Protein AF-A0A940R0X4-F1 (afdb_monomer_lite)

Radius of gyration: 17.09 Å; chains: 1; bounding box: 38×17×54 Å

pLDDT: mean 73.29, std 12.09, range [37.97, 90.81]

Secondary structure (DSSP, 8-state):
--------HHHHHHHHHHHHHHHHHHHHHTSHHHHHHHH-S--TT--HHHHHHHHSGGGGGT-HHHHHHHHHHHHHHHT-

Sequence (80 aa):
MLKEQKRFETLDTLRGLASLQVVISHALYITPLIERIHHAKTTEGLSLPVIVFSFTPVHTIWAASEAVILFFVLSGYVLS

Structure (mmCIF, N/CA/C/O backbone):
data_AF-A0A940R0X4-F1
#
_entry.id   AF-A0A940R0X4-F1
#
loop_
_atom_site.group_PDB
_atom_site.id
_atom_site.type_symbol
_atom_site.label_atom_id
_atom_site.label_alt_id
_atom_site.label_comp_id
_atom_site.label_asym_id
_atom_site.label_entity_id
_atom_site.label_seq_id
_atom_site.pdbx_PDB_ins_code
_atom_site.Cartn_x
_atom_site.Cartn_y
_atom_site.Cartn_z
_atom_site.occupancy
_atom_site.B_iso_or_equiv
_atom_site.auth_seq_id
_atom_site.auth_comp_id
_atom_site.auth_asym_id
_atom_site.auth_atom_id
_atom_site.pdbx_PDB_model_num
ATOM 1 N N . MET A 1 1 ? -20.314 8.288 33.231 1.00 37.97 1 MET A N 1
ATOM 2 C CA . MET A 1 1 ? -20.873 7.872 31.929 1.00 37.97 1 MET A CA 1
ATOM 3 C C . MET A 1 1 ? -19.691 7.474 31.055 1.00 37.97 1 MET A C 1
ATOM 5 O O . MET A 1 1 ? -19.107 8.320 30.393 1.00 37.97 1 MET A O 1
ATOM 9 N N . LEU A 1 2 ? -19.222 6.232 31.203 1.00 44.41 2 LEU A N 1
ATOM 10 C CA . LEU A 1 2 ? -18.089 5.721 30.431 1.00 44.41 2 LEU A CA 1
ATOM 11 C C . LEU A 1 2 ? -18.602 5.497 29.011 1.00 44.41 2 LEU A C 1
ATOM 13 O O . LEU A 1 2 ? -19.533 4.725 28.800 1.00 44.41 2 LEU A O 1
ATOM 17 N N . LYS A 1 3 ? -18.082 6.280 28.068 1.00 46.88 3 LYS A N 1
ATOM 18 C CA . LYS A 1 3 ? -18.417 6.174 26.654 1.00 46.88 3 LYS A CA 1
ATOM 19 C C . LYS A 1 3 ? -17.855 4.832 26.199 1.00 46.88 3 LYS A C 1
ATOM 21 O O . LYS A 1 3 ? -16.641 4.696 26.102 1.00 46.88 3 LYS A O 1
ATOM 26 N N . GLU A 1 4 ? -18.714 3.833 26.019 1.00 53.06 4 GLU A N 1
ATOM 27 C CA . GLU A 1 4 ? -18.305 2.579 25.397 1.00 53.06 4 GLU A CA 1
ATOM 28 C C . GLU A 1 4 ? -17.731 2.934 24.024 1.00 53.06 4 GLU A C 1
ATOM 30 O O . GLU A 1 4 ? -18.461 3.359 23.124 1.00 53.06 4 GLU A O 1
ATOM 35 N N . GLN A 1 5 ? -16.405 2.857 23.897 1.00 59.56 5 GLN A N 1
ATOM 36 C CA . GLN A 1 5 ? -15.721 2.922 22.616 1.00 59.56 5 GLN A CA 1
ATOM 37 C C . GLN A 1 5 ? -16.231 1.722 21.829 1.00 59.56 5 GLN A C 1
ATOM 39 O O . GLN A 1 5 ? -15.782 0.592 22.025 1.00 59.56 5 GLN A O 1
ATOM 44 N N . LYS A 1 6 ? -17.263 1.940 21.011 1.00 61.75 6 LYS A N 1
ATOM 45 C CA . LYS A 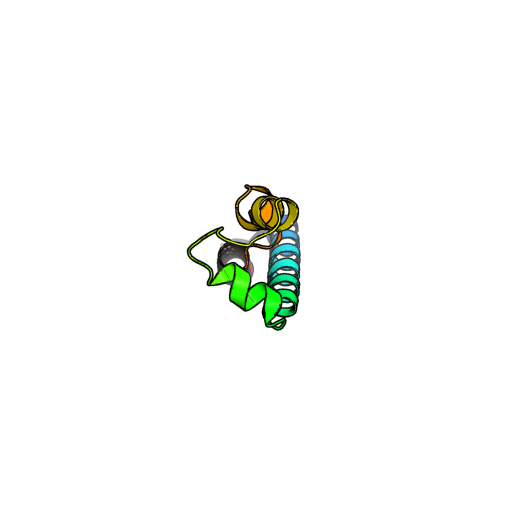1 6 ? -17.835 0.910 20.155 1.00 61.75 6 LYS A CA 1
ATOM 46 C C . LYS A 1 6 ? -16.749 0.529 19.155 1.00 61.75 6 LYS A C 1
ATOM 48 O O . LYS A 1 6 ? -16.597 1.182 18.129 1.00 61.75 6 LYS A O 1
ATOM 53 N N . ARG A 1 7 ? -15.950 -0.483 19.499 1.00 62.56 7 ARG A N 1
ATOM 54 C CA . ARG A 1 7 ? -14.906 -1.029 18.634 1.00 62.56 7 ARG A CA 1
ATOM 55 C C . ARG A 1 7 ? -15.567 -1.460 17.334 1.00 62.56 7 ARG A C 1
ATOM 57 O O . ARG A 1 7 ? -16.409 -2.355 17.319 1.00 62.56 7 ARG A O 1
ATOM 64 N N . PHE A 1 8 ? -15.222 -0.779 16.251 1.00 74.19 8 PHE A N 1
ATOM 65 C CA . PHE A 1 8 ? -15.713 -1.122 14.928 1.00 74.19 8 PHE A CA 1
ATOM 66 C C . PHE A 1 8 ? -14.807 -2.206 14.353 1.00 74.19 8 PHE A C 1
ATOM 68 O O . PHE A 1 8 ? -13.716 -1.919 13.869 1.00 74.19 8 PHE A O 1
ATOM 75 N N . GLU A 1 9 ? -15.276 -3.450 14.385 1.00 80.12 9 GLU A N 1
ATOM 76 C CA . GLU A 1 9 ? -14.582 -4.618 13.821 1.00 80.12 9 GLU A CA 1
ATOM 77 C C . GLU A 1 9 ? -14.158 -4.406 12.351 1.00 80.12 9 GLU A C 1
ATOM 79 O O . GLU A 1 9 ? -13.094 -4.847 11.911 1.00 80.12 9 GLU A O 1
ATOM 84 N N . THR A 1 10 ? -14.939 -3.633 11.591 1.00 81.31 10 THR A N 1
ATOM 85 C CA . THR A 1 10 ? -14.598 -3.231 10.220 1.00 81.31 10 THR A CA 1
ATOM 86 C C . THR A 1 10 ? -13.308 -2.404 10.152 1.00 81.31 10 THR A C 1
ATOM 88 O O . THR A 1 10 ? -12.518 -2.588 9.230 1.00 81.31 10 THR A O 1
ATOM 91 N N . LEU A 1 11 ? -13.048 -1.527 11.130 1.00 82.19 11 LEU A N 1
ATOM 92 C CA . LEU A 1 11 ? -11.818 -0.726 11.190 1.00 82.19 11 LEU A CA 1
ATOM 93 C C . LEU A 1 11 ? -10.607 -1.575 11.601 1.00 82.19 11 LEU A C 1
ATOM 95 O O . LEU A 1 11 ? -9.519 -1.378 11.061 1.00 82.19 11 LEU A O 1
ATOM 99 N N . ASP A 1 12 ? -10.807 -2.559 12.484 1.00 83.12 12 ASP A N 1
ATOM 100 C CA . ASP A 1 12 ? -9.786 -3.562 12.825 1.00 83.12 12 ASP A CA 1
ATOM 101 C C . ASP A 1 12 ? -9.368 -4.368 11.580 1.00 83.12 12 ASP A C 1
ATOM 103 O O . ASP A 1 12 ? -8.176 -4.562 11.319 1.00 83.12 12 ASP A O 1
ATOM 107 N N . THR A 1 13 ? -10.342 -4.760 10.754 1.00 87.44 13 THR A N 1
ATOM 108 C CA . THR A 1 13 ? -10.103 -5.476 9.489 1.00 87.44 13 THR A CA 1
ATOM 109 C C . THR A 1 13 ? -9.341 -4.613 8.481 1.00 87.44 13 THR A C 1
ATOM 111 O O . THR A 1 13 ? -8.370 -5.075 7.877 1.00 87.44 13 THR A O 1
ATOM 114 N N . LEU A 1 14 ? -9.727 -3.340 8.330 1.00 88.81 14 LEU A N 1
A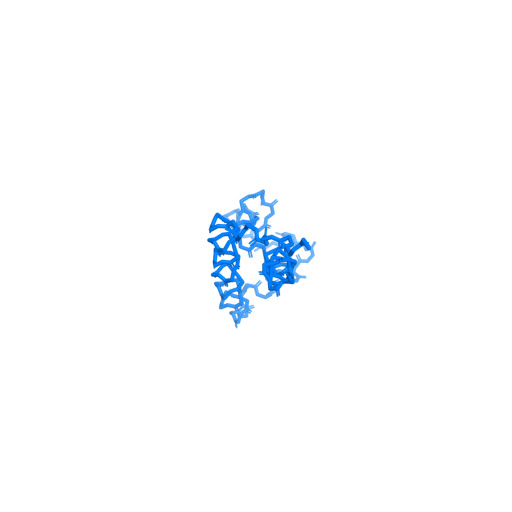TOM 115 C CA . LEU A 1 14 ? -9.027 -2.392 7.456 1.00 88.81 14 LEU A CA 1
ATOM 116 C C . LEU A 1 14 ? -7.579 -2.159 7.899 1.00 88.81 14 LEU A C 1
ATOM 118 O O . LEU A 1 14 ? -6.690 -2.077 7.052 1.00 88.81 14 LEU A O 1
ATOM 122 N N . ARG A 1 15 ? -7.313 -2.121 9.212 1.00 87.50 15 ARG A N 1
ATOM 123 C CA . ARG A 1 15 ? -5.947 -2.031 9.747 1.00 87.50 15 ARG A CA 1
ATOM 124 C C . ARG A 1 15 ? -5.115 -3.252 9.361 1.00 87.50 15 ARG A C 1
ATOM 126 O O . ARG A 1 15 ? -3.963 -3.100 8.959 1.00 87.50 15 ARG A O 1
ATOM 133 N N . GLY A 1 16 ? -5.693 -4.450 9.463 1.00 89.12 16 GLY A N 1
ATOM 134 C CA . GLY A 1 16 ? -5.044 -5.690 9.034 1.00 89.12 16 GLY A CA 1
ATOM 135 C C . GLY A 1 16 ? -4.709 -5.676 7.542 1.00 89.12 16 GLY A C 1
ATOM 136 O O . GLY A 1 16 ? -3.575 -5.969 7.163 1.00 89.12 16 GLY A O 1
ATOM 137 N N . LEU A 1 17 ? -5.649 -5.236 6.704 1.00 90.06 17 LEU A N 1
ATOM 138 C CA . LEU A 1 17 ? -5.443 -5.126 5.259 1.00 90.06 17 LEU A CA 1
ATOM 139 C C . LEU A 1 17 ? -4.336 -4.115 4.914 1.00 90.06 17 LEU A C 1
ATOM 141 O O . LEU A 1 17 ? -3.457 -4.414 4.108 1.00 90.06 17 LEU A O 1
ATOM 145 N N . ALA A 1 18 ? -4.326 -2.962 5.592 1.00 89.75 18 ALA A N 1
ATOM 146 C CA . ALA A 1 18 ? -3.276 -1.958 5.452 1.00 89.75 18 ALA A CA 1
ATOM 147 C C . ALA A 1 18 ? -1.901 -2.519 5.850 1.00 89.75 18 ALA A C 1
ATOM 149 O O . ALA A 1 18 ? -0.937 -2.358 5.108 1.00 89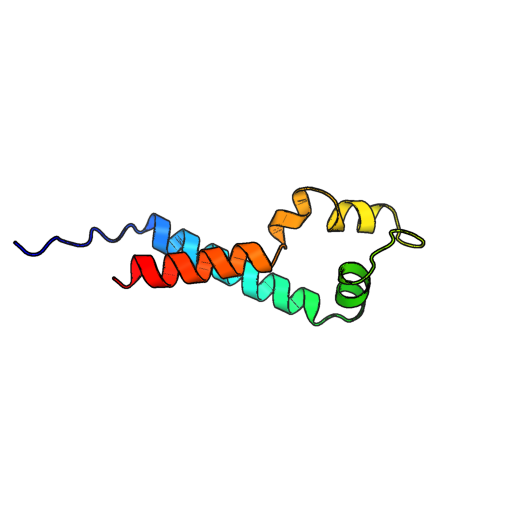.75 18 ALA A O 1
ATOM 150 N N . SER A 1 19 ? -1.796 -3.249 6.969 1.00 90.81 19 SER A N 1
ATOM 151 C CA . SER A 1 19 ? -0.522 -3.873 7.368 1.00 90.81 19 SER A CA 1
ATOM 152 C C . SER A 1 19 ? -0.019 -4.916 6.367 1.00 90.81 19 SER A C 1
ATOM 154 O O . SER A 1 19 ? 1.183 -4.985 6.109 1.00 90.81 19 SER A O 1
ATOM 156 N N . LEU A 1 20 ? -0.923 -5.690 5.758 1.00 90.69 20 LEU A N 1
ATOM 157 C CA . LEU A 1 20 ? -0.569 -6.665 4.729 1.00 90.69 20 LEU A CA 1
ATOM 158 C C . LEU A 1 20 ? 0.009 -5.961 3.497 1.00 90.69 20 LEU A C 1
ATOM 160 O O . LEU A 1 20 ? 1.059 -6.362 2.997 1.00 90.69 20 LEU A O 1
ATOM 164 N N . GLN A 1 21 ? -0.636 -4.877 3.059 1.00 88.75 21 GLN A N 1
ATOM 165 C CA . GLN A 1 21 ? -0.154 -4.049 1.958 1.00 88.75 21 GLN A CA 1
ATOM 166 C C . GLN A 1 21 ? 1.243 -3.480 2.252 1.00 88.75 21 GLN A C 1
ATOM 168 O O . GLN A 1 21 ? 2.128 -3.583 1.408 1.00 88.75 21 GLN A O 1
ATOM 173 N N . VAL A 1 22 ? 1.490 -2.974 3.467 1.00 88.50 22 VAL A N 1
ATOM 174 C CA . VAL A 1 22 ? 2.808 -2.450 3.875 1.00 88.50 22 VAL A CA 1
ATOM 175 C C . VAL A 1 22 ? 3.908 -3.510 3.776 1.00 88.50 22 VAL A C 1
ATOM 177 O O . VAL A 1 22 ? 4.975 -3.219 3.232 1.00 88.50 22 VAL A O 1
ATOM 180 N N . VAL A 1 23 ? 3.666 -4.725 4.280 1.00 88.75 23 VAL A N 1
ATOM 181 C CA . VAL A 1 23 ? 4.654 -5.819 4.255 1.00 88.75 23 VAL A CA 1
ATOM 182 C C . VAL A 1 23 ? 4.947 -6.259 2.825 1.00 88.75 23 VAL A C 1
ATOM 184 O O . VAL A 1 23 ? 6.112 -6.403 2.457 1.00 88.75 23 VAL A O 1
ATOM 187 N N . ILE A 1 24 ? 3.905 -6.430 2.009 1.00 86.50 24 ILE A N 1
ATOM 188 C CA . ILE A 1 24 ? 4.045 -6.806 0.600 1.00 86.50 24 ILE A CA 1
ATOM 189 C C . ILE A 1 24 ? 4.841 -5.739 -0.154 1.00 86.50 24 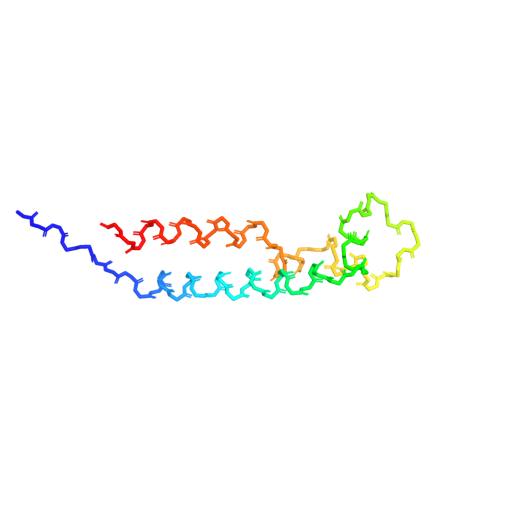ILE A C 1
ATOM 191 O O . ILE A 1 24 ? 5.798 -6.072 -0.851 1.00 86.50 24 ILE A O 1
ATOM 195 N N . SER A 1 25 ? 4.503 -4.460 0.016 1.00 82.31 25 SER A N 1
ATOM 196 C CA . SER A 1 25 ? 5.235 -3.380 -0.638 1.00 82.31 25 SER A CA 1
ATOM 197 C C . SER A 1 25 ? 6.701 -3.341 -0.202 1.00 82.31 25 SER A C 1
ATOM 199 O O . SER A 1 25 ? 7.577 -3.248 -1.056 1.00 82.31 25 SER A O 1
ATOM 201 N N . HIS A 1 26 ? 7.006 -3.483 1.093 1.00 84.50 26 HIS A N 1
ATOM 202 C CA . HIS A 1 26 ? 8.399 -3.540 1.558 1.00 84.50 26 HIS A CA 1
ATOM 203 C C . HIS A 1 26 ? 9.152 -4.753 0.997 1.00 84.50 26 HIS A C 1
ATOM 205 O O . HIS A 1 26 ? 10.304 -4.616 0.591 1.00 84.50 26 HIS A O 1
ATOM 211 N N . ALA A 1 27 ? 8.506 -5.919 0.910 1.00 84.38 27 ALA A N 1
ATOM 212 C CA . ALA A 1 27 ? 9.100 -7.105 0.298 1.00 84.38 27 ALA A CA 1
ATOM 213 C C . ALA A 1 27 ? 9.438 -6.883 -1.189 1.00 84.38 27 ALA A C 1
ATOM 215 O O . ALA A 1 27 ? 10.480 -7.339 -1.658 1.00 84.38 27 ALA A O 1
ATOM 216 N N . LEU A 1 28 ? 8.604 -6.135 -1.919 1.00 78.94 28 LEU A N 1
ATOM 217 C CA . LEU A 1 28 ? 8.872 -5.756 -3.308 1.00 78.94 28 LEU A CA 1
ATOM 218 C C . LEU A 1 28 ? 10.034 -4.755 -3.419 1.00 78.94 28 LEU A C 1
ATOM 220 O O . LEU A 1 28 ? 10.905 -4.936 -4.270 1.00 78.94 28 LEU A O 1
ATOM 224 N N . TYR A 1 29 ? 10.096 -3.752 -2.536 1.00 75.25 29 TYR A N 1
ATOM 225 C CA . TYR A 1 29 ? 11.152 -2.728 -2.539 1.00 75.25 29 TYR A CA 1
ATOM 226 C C . TYR A 1 29 ? 12.540 -3.245 -2.149 1.00 75.25 29 TYR A C 1
ATOM 228 O O . TYR A 1 29 ? 13.536 -2.651 -2.551 1.00 75.25 29 TYR A O 1
ATOM 236 N N . ILE A 1 30 ? 12.635 -4.373 -1.437 1.00 80.75 30 ILE A N 1
ATOM 237 C CA . ILE A 1 30 ? 13.924 -5.046 -1.182 1.00 80.75 30 ILE A CA 1
ATOM 238 C C . ILE A 1 30 ? 14.598 -5.482 -2.498 1.00 80.75 30 ILE A C 1
ATOM 240 O O . ILE A 1 30 ? 15.815 -5.662 -2.549 1.00 80.75 30 ILE A O 1
ATOM 244 N N . THR A 1 31 ? 13.837 -5.624 -3.588 1.00 77.25 31 THR A N 1
ATOM 245 C CA . THR A 1 31 ? 14.395 -5.997 -4.888 1.00 77.25 31 THR A CA 1
ATOM 246 C C . THR A 1 31 ? 15.030 -4.779 -5.579 1.00 77.25 31 THR A C 1
ATOM 248 O O . THR A 1 31 ? 14.323 -3.815 -5.883 1.00 77.25 31 THR A O 1
ATOM 251 N N . PRO A 1 32 ? 16.324 -4.830 -5.961 1.00 69.12 32 PRO A N 1
ATOM 252 C CA . PRO A 1 32 ? 17.036 -3.690 -6.558 1.00 69.12 32 PRO A CA 1
ATOM 253 C C . PRO A 1 32 ? 16.479 -3.256 -7.925 1.00 69.12 32 PRO A C 1
ATOM 255 O O . PRO A 1 32 ? 16.717 -2.141 -8.379 1.00 69.12 32 PRO A O 1
ATOM 258 N N . LEU A 1 33 ? 15.727 -4.127 -8.606 1.00 70.19 33 LEU A N 1
ATOM 259 C CA . LEU A 1 33 ? 15.025 -3.791 -9.847 1.00 70.19 33 LEU A CA 1
ATOM 260 C C . LEU A 1 33 ? 13.860 -2.820 -9.599 1.00 70.19 33 LEU A C 1
ATOM 262 O O . LEU A 1 33 ? 13.689 -1.865 -10.351 1.00 70.19 33 LEU A O 1
ATOM 266 N N . ILE A 1 34 ? 13.074 -3.069 -8.549 1.00 67.81 34 ILE A N 1
ATOM 267 C CA . ILE A 1 34 ? 11.893 -2.271 -8.199 1.00 67.81 34 ILE A CA 1
ATOM 268 C C . ILE A 1 34 ? 12.317 -0.931 -7.601 1.00 67.81 34 ILE A C 1
ATOM 270 O O . ILE A 1 34 ? 11.736 0.092 -7.944 1.00 67.81 34 ILE A O 1
ATOM 274 N N . GLU A 1 35 ? 13.374 -0.920 -6.787 1.00 67.75 35 GLU A N 1
ATOM 275 C CA . GLU A 1 35 ? 13.977 0.307 -6.254 1.00 67.75 35 GLU A CA 1
ATOM 276 C C . GLU A 1 35 ? 14.458 1.235 -7.384 1.00 67.75 35 GLU A C 1
ATOM 278 O O . GLU A 1 35 ? 14.066 2.402 -7.433 1.00 67.75 35 GLU A O 1
ATOM 283 N N . ARG A 1 36 ? 15.171 0.698 -8.385 1.00 67.50 36 ARG A N 1
ATOM 284 C CA . ARG A 1 36 ? 15.592 1.474 -9.563 1.00 67.50 36 ARG A CA 1
ATOM 285 C C . ARG A 1 36 ? 14.425 2.024 -10.375 1.00 67.50 36 ARG A C 1
ATOM 287 O O . ARG A 1 36 ? 14.526 3.139 -10.871 1.00 67.50 36 ARG A O 1
ATOM 294 N N . ILE A 1 37 ? 13.343 1.261 -10.533 1.00 69.69 37 ILE A N 1
ATOM 295 C CA . ILE A 1 37 ? 12.131 1.711 -11.238 1.00 69.69 37 ILE A CA 1
ATOM 296 C C . ILE A 1 37 ? 11.411 2.801 -10.438 1.00 69.69 37 ILE A C 1
ATOM 298 O O . ILE A 1 37 ? 10.954 3.782 -11.013 1.00 69.69 37 ILE A O 1
ATOM 302 N N . HIS A 1 38 ? 11.345 2.658 -9.117 1.00 66.25 38 HIS A N 1
ATOM 303 C CA . HIS A 1 38 ? 10.712 3.629 -8.231 1.00 66.25 38 HIS A CA 1
ATOM 304 C C . HIS A 1 38 ? 11.463 4.965 -8.188 1.00 66.25 38 HIS A C 1
ATOM 306 O O . HIS A 1 38 ? 10.846 6.027 -8.177 1.00 66.25 38 HIS A O 1
ATOM 312 N N . HIS A 1 39 ? 12.798 4.924 -8.212 1.00 66.44 39 HIS A N 1
ATOM 313 C CA . HIS A 1 39 ? 13.640 6.120 -8.262 1.00 66.44 39 HIS A CA 1
ATOM 314 C C . HIS A 1 39 ? 13.888 6.650 -9.683 1.00 66.44 39 HIS A C 1
ATOM 316 O O . HIS A 1 39 ? 14.425 7.754 -9.838 1.00 66.44 39 HIS A O 1
ATOM 322 N N . ALA A 1 40 ? 13.487 5.916 -10.726 1.00 66.00 40 ALA A N 1
ATOM 323 C CA . ALA A 1 40 ? 13.569 6.387 -12.100 1.00 66.00 40 ALA A CA 1
ATOM 324 C C . ALA A 1 40 ? 12.572 7.535 -12.317 1.00 66.00 40 ALA A C 1
ATOM 326 O O . ALA A 1 40 ? 11.365 7.343 -12.431 1.00 66.00 40 ALA A O 1
ATOM 327 N N . LYS A 1 41 ? 13.098 8.759 -12.420 1.00 60.31 41 LYS A N 1
ATOM 328 C CA . LYS A 1 41 ? 12.320 9.958 -12.779 1.00 60.31 41 LYS A CA 1
ATOM 329 C C . LYS A 1 41 ? 11.908 9.993 -14.255 1.00 60.31 41 LYS A C 1
ATOM 331 O O . LYS A 1 41 ? 11.125 10.855 -14.644 1.00 60.31 41 LYS A O 1
ATOM 336 N N . THR A 1 42 ? 12.435 9.072 -15.059 1.00 59.38 42 THR A N 1
ATOM 337 C CA . THR A 1 42 ? 12.263 9.035 -16.510 1.00 59.38 42 THR A CA 1
ATOM 338 C C . THR A 1 42 ? 11.840 7.630 -16.933 1.00 59.38 42 THR A C 1
ATOM 340 O O . THR A 1 42 ? 12.433 6.646 -16.500 1.00 59.38 42 THR A O 1
ATOM 343 N N . THR A 1 43 ? 10.833 7.526 -17.801 1.00 63.81 43 THR A N 1
ATOM 344 C CA . THR A 1 43 ? 10.351 6.257 -18.384 1.00 63.81 43 THR A CA 1
ATOM 345 C C . THR A 1 43 ? 11.220 5.757 -19.546 1.00 63.81 43 THR A C 1
ATOM 347 O O . THR A 1 43 ? 10.909 4.741 -20.169 1.00 63.81 43 THR A O 1
ATOM 350 N N . GLU A 1 44 ? 12.316 6.455 -19.847 1.00 57.38 44 GLU A N 1
ATOM 351 C CA . GLU A 1 44 ? 13.242 6.116 -20.924 1.00 57.38 44 GLU A CA 1
ATOM 352 C C . GLU A 1 44 ? 13.922 4.765 -20.654 1.00 57.38 44 GLU A C 1
ATOM 354 O O . GLU A 1 44 ? 14.668 4.598 -19.691 1.00 57.38 44 GLU A O 1
ATOM 359 N N . GLY A 1 45 ? 13.634 3.777 -21.507 1.00 65.38 45 GLY A N 1
ATOM 360 C CA . GLY A 1 45 ? 14.168 2.415 -21.400 1.00 65.38 45 GLY A CA 1
ATOM 361 C C . GLY A 1 45 ? 13.318 1.436 -20.580 1.00 65.38 45 GLY A C 1
ATOM 362 O O . GLY A 1 45 ? 13.685 0.265 -20.485 1.00 65.38 45 GLY A O 1
ATOM 363 N N . LEU A 1 46 ? 12.175 1.863 -20.026 1.00 66.25 46 LEU A N 1
ATOM 364 C CA . LEU A 1 46 ? 11.219 0.955 -19.387 1.00 66.25 46 LEU A CA 1
ATOM 365 C C . LEU A 1 46 ? 10.297 0.304 -20.424 1.00 66.25 46 LEU A C 1
ATOM 367 O O . LEU A 1 46 ? 9.781 0.953 -21.333 1.00 66.25 46 LEU A O 1
ATOM 371 N N . SER A 1 47 ? 10.040 -0.992 -20.262 1.00 69.94 47 SER A N 1
ATOM 372 C CA . SER A 1 47 ? 9.054 -1.694 -21.079 1.00 69.94 47 SER A CA 1
ATOM 373 C C . SER A 1 47 ? 7.633 -1.223 -20.733 1.00 69.94 47 SER A C 1
ATOM 375 O O . SER A 1 47 ? 7.319 -0.935 -19.576 1.00 69.94 47 SER A O 1
ATOM 377 N N . LEU A 1 48 ? 6.749 -1.173 -21.738 1.00 69.44 48 LEU A N 1
ATOM 378 C CA . LEU A 1 48 ? 5.340 -0.768 -21.588 1.00 69.44 48 LEU A CA 1
ATOM 379 C C . LEU A 1 48 ? 4.610 -1.411 -20.386 1.00 69.44 48 LEU A C 1
ATOM 381 O O . LEU A 1 48 ? 3.896 -0.686 -19.695 1.00 69.44 48 LEU A O 1
ATOM 385 N N . PRO A 1 49 ? 4.800 -2.709 -20.061 1.00 69.44 49 PRO A N 1
ATOM 386 C CA . PRO A 1 49 ? 4.166 -3.321 -18.894 1.00 69.44 49 PRO A CA 1
ATOM 387 C C . PRO A 1 49 ? 4.597 -2.685 -17.569 1.00 69.44 49 PRO A C 1
ATOM 389 O O . PRO A 1 49 ? 3.776 -2.546 -16.671 1.00 69.44 49 PRO A O 1
ATOM 392 N N . VAL A 1 50 ? 5.861 -2.266 -17.451 1.00 67.69 50 VAL A N 1
ATOM 393 C CA . VAL A 1 50 ? 6.411 -1.655 -16.230 1.00 67.69 50 VAL A CA 1
ATOM 394 C C . VAL A 1 50 ? 5.882 -0.237 -16.059 1.00 67.69 50 VAL A C 1
ATOM 396 O O . VAL A 1 50 ? 5.487 0.144 -14.963 1.00 67.69 50 VAL A O 1
ATOM 399 N N . ILE A 1 51 ? 5.790 0.526 -17.152 1.00 68.25 51 ILE A N 1
ATOM 400 C CA . ILE A 1 51 ? 5.192 1.868 -17.129 1.00 68.25 51 ILE A CA 1
ATOM 401 C C . ILE A 1 51 ? 3.731 1.778 -16.683 1.00 68.25 51 ILE A C 1
ATOM 403 O O . ILE A 1 51 ? 3.299 2.534 -15.815 1.00 68.25 51 ILE A O 1
ATOM 407 N N . VAL A 1 52 ? 2.984 0.812 -17.223 1.00 69.88 52 VAL A N 1
ATOM 408 C CA . VAL A 1 52 ? 1.597 0.566 -16.821 1.00 69.88 52 VAL A CA 1
ATOM 409 C C . VAL A 1 52 ? 1.522 0.151 -15.350 1.00 69.88 52 VAL A C 1
ATOM 411 O O . VAL A 1 52 ? 0.677 0.663 -14.631 1.00 69.88 52 VAL A O 1
ATOM 414 N N . PHE A 1 53 ? 2.409 -0.707 -14.850 1.00 66.88 53 PHE A N 1
ATOM 415 C CA . PHE A 1 53 ? 2.364 -1.146 -13.449 1.00 66.88 53 PHE A CA 1
ATOM 416 C C . PHE A 1 53 ? 2.754 -0.050 -12.439 1.00 66.88 53 PHE A C 1
ATOM 418 O O . PHE A 1 53 ? 2.228 -0.027 -11.329 1.00 66.88 53 PHE A O 1
ATOM 425 N N . SER A 1 54 ? 3.658 0.859 -12.818 1.00 64.62 54 SER A N 1
ATOM 426 C CA . SER A 1 54 ? 4.219 1.873 -11.913 1.00 64.62 54 SER A CA 1
ATOM 427 C C . SER A 1 54 ? 3.534 3.240 -11.982 1.00 64.62 54 SER A C 1
ATOM 429 O O . SER A 1 54 ? 3.481 3.928 -10.969 1.00 64.62 54 SER A O 1
ATOM 431 N N . PHE A 1 55 ? 3.000 3.646 -13.139 1.00 65.50 55 PHE A N 1
ATOM 432 C CA . PHE A 1 55 ? 2.447 4.997 -13.345 1.00 65.50 55 PHE A CA 1
ATOM 433 C C . PHE A 1 55 ? 0.922 5.036 -13.492 1.00 65.50 55 PHE A C 1
ATOM 435 O O . PHE A 1 55 ? 0.347 6.115 -13.637 1.00 65.50 55 PHE A O 1
ATOM 442 N N . THR A 1 56 ? 0.239 3.889 -13.462 1.00 69.06 56 THR A N 1
ATOM 443 C CA . THR A 1 56 ? -1.232 3.859 -13.495 1.00 69.06 56 THR A CA 1
ATOM 444 C C . THR A 1 56 ? -1.827 3.872 -12.090 1.00 69.06 56 THR A C 1
ATOM 446 O O . THR A 1 56 ? -1.163 3.461 -11.140 1.00 69.06 56 THR A O 1
ATOM 449 N N . PRO A 1 57 ? -3.105 4.267 -11.931 1.00 61.19 57 PRO A N 1
ATOM 450 C CA . PRO A 1 57 ? -3.818 4.184 -10.651 1.00 61.19 57 PRO A CA 1
ATOM 451 C C . PRO A 1 57 ? -3.867 2.772 -10.032 1.00 61.19 57 PRO A C 1
ATOM 453 O O . PRO A 1 57 ? -4.187 2.631 -8.859 1.00 61.19 57 PRO A O 1
ATOM 456 N N . VAL A 1 58 ? -3.509 1.715 -10.772 1.00 63.97 58 VAL A N 1
ATOM 457 C CA . VAL A 1 58 ? -3.336 0.357 -10.219 1.00 63.97 58 VAL A CA 1
ATOM 458 C C . VAL A 1 58 ? -2.125 0.280 -9.276 1.00 63.97 58 VAL A C 1
ATOM 460 O O . VAL A 1 58 ? -2.100 -0.560 -8.376 1.00 63.97 58 VAL A O 1
ATOM 463 N N . HIS A 1 59 ? -1.166 1.204 -9.399 1.00 68.12 59 HIS A N 1
ATOM 464 C CA . HIS A 1 59 ? -0.046 1.351 -8.470 1.00 68.12 59 HIS A CA 1
ATOM 465 C C . HIS A 1 59 ? -0.515 1.555 -7.021 1.00 68.12 59 HIS A C 1
ATOM 467 O O . HIS A 1 59 ? 0.170 1.122 -6.100 1.00 68.12 59 HIS A O 1
ATOM 473 N N . THR A 1 60 ? -1.711 2.114 -6.793 1.00 62.88 60 THR A N 1
ATOM 474 C CA . THR A 1 60 ? -2.287 2.307 -5.450 1.00 62.88 60 THR A CA 1
ATOM 475 C C . THR A 1 60 ? -2.422 1.001 -4.658 1.00 62.88 60 THR A C 1
ATOM 477 O O . THR A 1 60 ? -2.389 1.031 -3.432 1.00 62.88 60 THR A O 1
ATOM 480 N N . ILE A 1 61 ? -2.493 -0.156 -5.326 1.00 66.06 61 ILE A N 1
ATOM 481 C CA . ILE A 1 61 ? -2.537 -1.477 -4.672 1.00 66.06 61 ILE A CA 1
ATOM 482 C C . ILE A 1 61 ? -1.198 -1.825 -3.994 1.00 66.06 61 ILE A C 1
ATOM 484 O O . ILE A 1 61 ? -1.176 -2.548 -3.003 1.00 66.06 61 ILE A O 1
ATOM 488 N N . TRP A 1 62 ? -0.083 -1.270 -4.474 1.00 65.88 62 TRP A N 1
ATOM 489 C CA . TRP A 1 62 ? 1.274 -1.535 -3.971 1.00 65.88 62 TRP A CA 1
ATOM 490 C C . TRP A 1 62 ? 1.965 -0.261 -3.464 1.00 65.88 62 TRP A C 1
ATOM 492 O O . TRP A 1 62 ? 3.138 -0.294 -3.079 1.00 65.88 62 TRP A O 1
ATOM 502 N N . ALA A 1 63 ? 1.237 0.858 -3.437 1.00 70.44 63 ALA A N 1
ATOM 503 C CA . ALA A 1 63 ? 1.709 2.141 -2.952 1.00 70.44 63 ALA A CA 1
ATOM 504 C C . ALA A 1 63 ? 1.899 2.076 -1.429 1.00 70.44 63 ALA A C 1
ATOM 506 O O . ALA A 1 63 ? 0.947 2.011 -0.650 1.00 70.44 63 ALA A O 1
ATOM 507 N N . ALA A 1 64 ? 3.166 1.999 -1.016 1.00 70.56 64 ALA A N 1
ATOM 508 C CA . ALA A 1 64 ? 3.537 1.767 0.375 1.00 70.56 64 ALA A CA 1
ATOM 509 C C . ALA A 1 64 ? 3.176 2.951 1.281 1.00 70.56 64 ALA A C 1
ATOM 511 O O . ALA A 1 64 ? 2.736 2.746 2.410 1.00 70.56 64 ALA A O 1
ATOM 512 N N . SER A 1 65 ? 3.369 4.182 0.804 1.00 78.31 65 SER A N 1
ATOM 513 C CA . SER A 1 65 ? 3.266 5.391 1.629 1.00 78.31 65 SER A CA 1
ATOM 514 C C . SER A 1 65 ? 1.865 5.588 2.205 1.00 78.31 65 SER A C 1
ATOM 516 O O . SER A 1 65 ? 1.701 5.824 3.401 1.00 78.31 65 SER A O 1
ATOM 518 N N . GLU A 1 66 ? 0.842 5.445 1.373 1.00 83.69 66 GLU A N 1
ATOM 519 C CA . GLU A 1 66 ? -0.558 5.631 1.734 1.00 83.69 66 GLU A CA 1
ATOM 520 C C . GLU A 1 66 ? -1.027 4.535 2.701 1.00 83.69 66 GLU A C 1
ATOM 522 O O . GLU A 1 66 ? -1.717 4.823 3.683 1.00 83.69 66 GLU A O 1
ATOM 527 N N . ALA A 1 67 ? -0.589 3.291 2.475 1.00 85.69 67 ALA A N 1
ATOM 528 C CA . ALA A 1 67 ? -0.905 2.153 3.335 1.00 8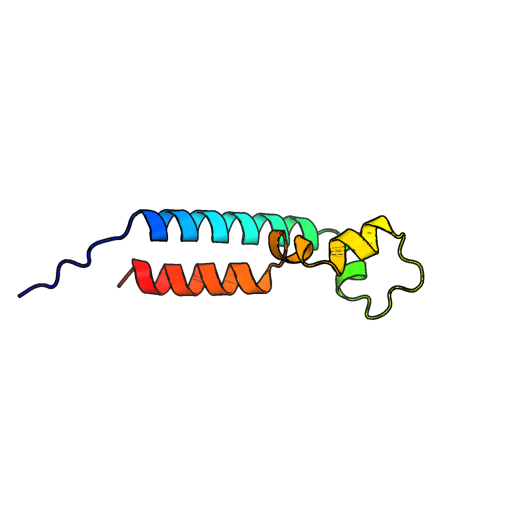5.69 67 ALA A CA 1
ATOM 529 C C . ALA A 1 67 ? -0.309 2.298 4.745 1.00 85.69 67 ALA A C 1
ATOM 531 O O . ALA A 1 67 ? -0.984 1.998 5.732 1.00 85.69 67 ALA A O 1
ATOM 532 N N . VAL A 1 68 ? 0.926 2.808 4.863 1.00 86.31 68 VAL A N 1
ATOM 533 C CA . VAL A 1 68 ? 1.569 3.071 6.163 1.00 86.31 68 VAL A CA 1
ATOM 534 C C . VAL A 1 68 ? 0.806 4.145 6.941 1.00 86.31 68 VAL A C 1
ATOM 536 O O . VAL A 1 68 ? 0.538 3.959 8.128 1.00 86.31 68 VAL A O 1
ATOM 539 N N . ILE A 1 69 ? 0.406 5.242 6.285 1.00 86.62 69 ILE A N 1
ATOM 540 C CA . ILE A 1 69 ? -0.377 6.310 6.927 1.00 86.62 69 ILE A CA 1
ATOM 541 C C . ILE A 1 69 ? -1.707 5.752 7.445 1.00 86.62 69 ILE A C 1
ATOM 543 O O . ILE A 1 69 ? -2.051 5.969 8.608 1.00 86.62 69 ILE A O 1
ATOM 547 N N . LEU A 1 70 ? -2.429 4.986 6.619 1.00 87.38 70 LEU A N 1
ATOM 548 C CA . LEU A 1 70 ? -3.700 4.378 7.012 1.00 87.38 70 LEU A CA 1
ATOM 549 C C . LEU A 1 70 ? -3.527 3.407 8.190 1.00 87.38 70 LEU A C 1
ATOM 551 O O . LEU A 1 70 ? -4.298 3.457 9.148 1.00 87.38 70 LEU A O 1
ATOM 555 N N . PHE A 1 71 ? -2.487 2.570 8.162 1.00 88.38 71 PHE A N 1
ATOM 556 C CA . PHE A 1 71 ? -2.154 1.666 9.261 1.00 88.38 71 PHE A CA 1
ATOM 557 C C . PHE A 1 71 ? -1.885 2.421 10.571 1.00 88.38 71 P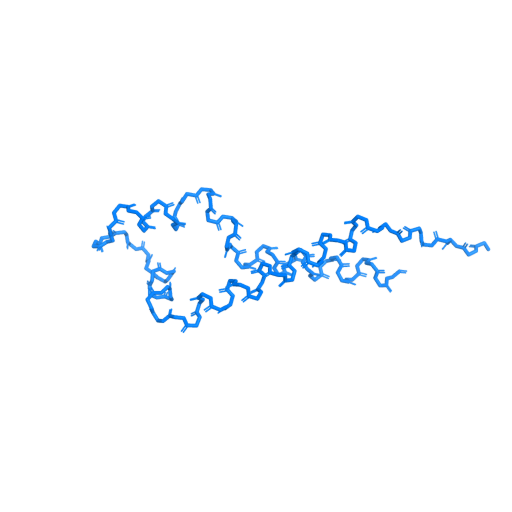HE A C 1
ATOM 559 O O . PHE A 1 71 ? -2.423 2.036 11.611 1.00 88.38 71 PHE A O 1
ATOM 566 N N . PHE A 1 72 ? -1.103 3.504 10.542 1.00 88.31 72 PHE A N 1
ATOM 567 C CA . PHE A 1 72 ? -0.801 4.304 11.734 1.00 88.31 72 PHE A CA 1
ATOM 568 C C . PHE A 1 72 ? -2.035 5.022 12.287 1.00 88.31 72 PHE A C 1
ATOM 570 O O . PHE A 1 72 ? -2.280 4.970 13.493 1.00 88.31 72 PHE A O 1
ATOM 577 N N . VAL A 1 73 ? -2.838 5.644 11.418 1.00 88.62 73 VAL A N 1
ATOM 578 C CA . VAL A 1 73 ? -4.068 6.344 11.820 1.00 88.62 73 VAL A CA 1
ATOM 579 C C . VAL A 1 73 ? -5.061 5.369 12.449 1.00 88.62 73 VAL A C 1
ATOM 581 O O . VAL A 1 73 ? -5.577 5.639 13.532 1.00 88.62 73 VAL A O 1
ATOM 584 N N . LEU A 1 74 ? -5.285 4.209 11.823 1.00 86.94 74 LEU A N 1
ATOM 585 C CA . LEU A 1 74 ? -6.172 3.184 12.372 1.00 86.94 74 LEU A CA 1
ATOM 586 C C . LEU A 1 74 ? -5.607 2.565 13.654 1.00 86.94 74 LEU A C 1
ATOM 588 O O . LEU A 1 74 ? -6.373 2.282 14.566 1.00 86.94 74 LEU A O 1
ATOM 592 N N . SER A 1 75 ? -4.286 2.399 13.773 1.00 81.44 75 SER A N 1
ATOM 593 C CA . SER A 1 75 ? -3.656 1.922 15.012 1.00 81.44 75 SER A CA 1
ATOM 594 C C . SER A 1 75 ? -3.873 2.892 16.174 1.00 81.44 75 SER A C 1
ATOM 596 O O . SER A 1 75 ? -4.194 2.448 17.270 1.00 81.44 75 SER A O 1
ATOM 598 N N . GLY A 1 76 ? -3.766 4.203 15.938 1.00 80.50 76 GLY A N 1
ATOM 599 C CA . GLY A 1 76 ? -4.047 5.218 16.959 1.00 80.50 76 GLY A CA 1
ATOM 600 C C . GLY A 1 76 ? -5.534 5.332 17.306 1.00 80.50 76 GLY A C 1
ATOM 601 O O . GLY A 1 76 ? -5.888 5.438 18.478 1.00 80.50 76 GLY A O 1
ATOM 602 N N . TYR A 1 77 ? -6.410 5.268 16.300 1.00 74.81 77 TYR A N 1
ATOM 603 C CA . TYR A 1 77 ? -7.856 5.425 16.475 1.00 74.81 77 TYR A CA 1
ATOM 604 C C . TYR A 1 77 ? -8.525 4.213 17.139 1.00 74.81 77 TYR A C 1
ATOM 606 O O . TYR A 1 77 ? -9.438 4.380 17.935 1.00 74.81 77 TYR A O 1
ATOM 614 N N . VAL A 1 78 ? -8.073 2.994 16.832 1.00 63.09 78 VAL A N 1
ATOM 615 C CA . VAL A 1 78 ? -8.630 1.749 17.395 1.00 63.09 78 VAL A CA 1
ATOM 616 C C . VAL A 1 78 ? -8.190 1.502 18.843 1.00 63.09 78 VAL A C 1
ATOM 618 O O . VAL A 1 78 ? -8.900 0.829 19.587 1.00 63.09 78 VAL A O 1
ATOM 621 N N . LEU A 1 79 ? -7.010 1.988 19.241 1.00 58.59 79 LEU A N 1
ATOM 622 C CA . LEU A 1 79 ? -6.446 1.755 20.578 1.00 58.59 79 LEU A CA 1
ATOM 623 C C . LEU A 1 79 ? -6.873 2.805 21.628 1.00 58.59 79 LEU A C 1
ATOM 625 O O . LEU A 1 79 ? -6.453 2.684 22.779 1.00 58.59 79 LEU A O 1
ATOM 629 N N . SER A 1 80 ? -7.681 3.806 21.248 1.00 54.50 80 SER A N 1
ATOM 630 C CA . SER A 1 80 ? -8.165 4.912 22.104 1.00 54.50 80 SER A CA 1
ATOM 631 C C . SER A 1 80 ? -9.648 4.769 22.460 1.00 54.50 80 SER A C 1
ATOM 633 O O . SER A 1 80 ? -10.069 5.270 23.529 1.00 54.50 80 SER A O 1
#

Foldseek 3Di:
DPPPPPQDVVLVVLLVLLVVLLVVLVVQCVDVVVVCLQPPPDCVPPDPVSCCCCVPPVVVSNPNPVSVVSNVVSVVSNVD